Protein AF-A0A8B7QP91-F1 (afdb_monomer_lite)

Organism: Hipposideros armiger (NCBI:txid186990)

InterPro domains:
  IPR001254 Serine proteases, trypsin domain [PF00089] (69-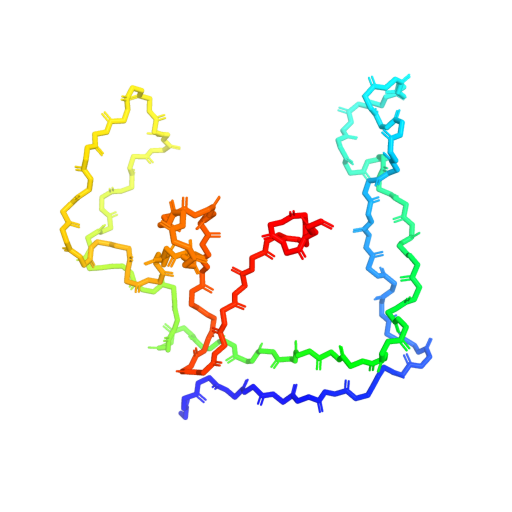114)
  IPR001254 Serine proteases, trypsin domain [PS50240] (69-114)
  IPR009003 Peptidase S1, PA clan [SSF50494] (49-113)

Structure (mmCIF, N/CA/C/O backbone):
data_AF-A0A8B7QP91-F1
#
_entry.id   AF-A0A8B7QP91-F1
#
loop_
_atom_site.group_PDB
_atom_site.id
_atom_site.type_symbol
_atom_site.label_atom_id
_atom_site.label_alt_id
_atom_site.label_comp_id
_atom_site.label_asym_id
_atom_site.label_entity_id
_atom_site.label_seq_id
_atom_site.pdbx_PDB_ins_code
_atom_site.Cartn_x
_atom_site.Cartn_y
_atom_site.Cartn_z
_atom_site.occupancy
_atom_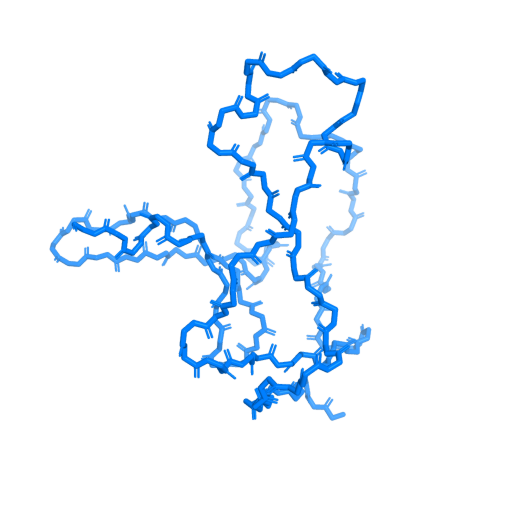site.B_iso_or_equiv
_atom_site.auth_seq_id
_atom_site.auth_comp_id
_atom_site.auth_asym_id
_atom_site.auth_atom_id
_atom_site.pdbx_PDB_model_num
ATOM 1 N N . GLU A 1 1 ? -13.244 -19.391 2.023 1.00 47.59 1 GLU A N 1
ATOM 2 C CA . GLU A 1 1 ? -13.899 -18.303 1.267 1.00 47.59 1 GLU A CA 1
ATOM 3 C C . GLU A 1 1 ? -12.858 -17.228 1.013 1.00 47.59 1 GLU A C 1
ATOM 5 O O . GLU A 1 1 ? -12.025 -17.063 1.892 1.00 47.59 1 GLU A O 1
ATOM 10 N N . PRO A 1 2 ? -12.811 -16.579 -0.163 1.00 52.50 2 PRO A N 1
ATOM 11 C CA . PRO A 1 2 ? -11.786 -15.574 -0.433 1.00 52.50 2 PRO A CA 1
ATOM 12 C C . PRO A 1 2 ? -11.954 -14.369 0.496 1.00 52.50 2 PRO A C 1
ATOM 14 O O . PRO A 1 2 ? -13.067 -14.093 0.937 1.00 52.50 2 PRO A O 1
ATOM 17 N N . SER A 1 3 ? -10.868 -13.628 0.722 1.00 56.91 3 SER A N 1
ATOM 18 C CA . SER A 1 3 ? -10.865 -12.379 1.487 1.00 56.91 3 SER A CA 1
ATOM 19 C C . SER A 1 3 ? -12.056 -11.496 1.101 1.00 56.91 3 SER A C 1
ATOM 21 O O . SER A 1 3 ? -12.141 -11.032 -0.042 1.00 56.91 3 SER A O 1
ATOM 23 N N . ALA A 1 4 ? -12.985 -11.298 2.035 1.00 61.16 4 ALA A N 1
ATOM 24 C CA . ALA A 1 4 ? -14.125 -10.418 1.842 1.00 61.16 4 ALA A CA 1
ATOM 25 C C . ALA A 1 4 ? -13.667 -8.970 2.037 1.00 61.16 4 ALA A C 1
ATOM 27 O O . ALA A 1 4 ? -12.954 -8.655 2.995 1.00 61.16 4 ALA A O 1
ATOM 28 N N . THR A 1 5 ? -14.048 -8.112 1.094 1.00 69.00 5 THR A N 1
ATOM 29 C CA . THR A 1 5 ? -13.873 -6.663 1.195 1.00 69.00 5 THR A CA 1
ATOM 30 C C . THR A 1 5 ? -15.238 -6.026 1.206 1.00 69.00 5 THR A C 1
ATOM 32 O O . THR A 1 5 ? -15.932 -6.064 0.187 1.00 69.00 5 THR A O 1
ATOM 35 N N . GLU A 1 6 ? -15.606 -5.445 2.335 1.00 75.50 6 GLU A N 1
ATOM 36 C CA . GLU A 1 6 ? -16.877 -4.751 2.490 1.00 75.50 6 GLU A CA 1
ATOM 37 C C . GLU A 1 6 ? -16.618 -3.275 2.754 1.00 75.50 6 GLU A C 1
ATOM 39 O O . GLU A 1 6 ? -15.718 -2.909 3.518 1.00 75.50 6 GLU A O 1
ATOM 44 N N . LEU A 1 7 ? -17.400 -2.430 2.083 1.00 73.81 7 LEU A N 1
ATOM 45 C CA . LEU A 1 7 ? -17.487 -1.022 2.428 1.00 73.81 7 LEU A CA 1
ATOM 46 C C . LEU A 1 7 ? -18.396 -0.910 3.644 1.00 73.81 7 LEU A C 1
ATOM 48 O O . LEU A 1 7 ? -19.583 -1.219 3.560 1.00 73.81 7 LEU A O 1
ATOM 52 N N . ILE A 1 8 ? -17.826 -0.486 4.764 1.00 76.25 8 ILE A N 1
ATOM 53 C CA . ILE A 1 8 ? -18.549 -0.325 6.020 1.00 76.25 8 ILE A CA 1
ATOM 54 C C . ILE A 1 8 ? -18.726 1.176 6.286 1.00 76.25 8 ILE A C 1
ATOM 56 O O . ILE A 1 8 ? -17.746 1.928 6.187 1.00 76.25 8 ILE A O 1
ATOM 60 N N . PRO A 1 9 ? -19.951 1.637 6.603 1.00 66.50 9 PRO A N 1
ATOM 61 C CA . PRO A 1 9 ? -20.169 2.990 7.092 1.00 66.50 9 PRO A CA 1
ATOM 62 C C . PRO A 1 9 ? -19.554 3.152 8.486 1.00 66.50 9 PRO A C 1
ATOM 64 O O . PRO A 1 9 ? -19.766 2.327 9.371 1.00 66.50 9 PRO A O 1
ATOM 67 N N . GLU A 1 10 ? -18.796 4.227 8.685 1.00 64.69 10 GLU A N 1
ATOM 68 C CA . GLU A 1 10 ? -18.195 4.561 9.978 1.00 64.69 10 GLU A CA 1
ATOM 69 C C . GLU A 1 10 ? -19.272 4.735 11.069 1.00 64.69 10 GLU A C 1
ATOM 71 O O . GLU A 1 10 ? -20.118 5.629 10.978 1.00 64.69 10 GLU A O 1
ATOM 76 N N . GLN A 1 11 ? -19.243 3.879 12.097 1.00 63.62 11 GLN A N 1
ATOM 77 C CA . GLN A 1 11 ? -20.059 4.016 13.310 1.00 63.62 11 GLN A CA 1
ATOM 78 C C . GLN A 1 11 ? -19.330 4.889 14.347 1.00 63.62 11 GLN A C 1
ATOM 80 O O . GLN A 1 11 ? -18.105 4.860 14.430 1.00 63.62 11 GLN A O 1
ATOM 85 N N . GLU A 1 12 ? -20.071 5.642 15.172 1.00 56.19 12 GLU A N 1
ATOM 86 C CA . GLU A 1 12 ? -19.516 6.598 16.158 1.00 56.19 12 GLU A CA 1
ATOM 87 C C . GLU A 1 12 ? -18.556 5.976 17.192 1.00 56.19 12 GLU A C 1
ATOM 89 O O . GLU A 1 12 ? -17.767 6.695 17.804 1.00 56.19 12 GLU A O 1
ATOM 94 N N . GLN A 1 13 ? -18.588 4.652 17.373 1.00 56.06 13 GLN A N 1
ATOM 95 C CA . GLN A 1 13 ? -17.731 3.924 18.313 1.00 56.06 13 GLN A CA 1
ATOM 96 C C . GLN A 1 13 ? -16.458 3.336 17.687 1.00 56.06 13 GLN A C 1
ATOM 98 O O . GLN A 1 13 ? -15.645 2.757 18.412 1.00 56.06 13 GLN A O 1
ATOM 103 N N . ASP A 1 14 ? -16.284 3.432 16.366 1.00 57.81 14 ASP A N 1
ATOM 104 C CA . ASP A 1 14 ? -15.105 2.869 15.715 1.00 57.81 14 ASP A CA 1
ATOM 105 C C . ASP A 1 14 ? -13.842 3.580 16.201 1.00 57.81 14 ASP A C 1
ATOM 107 O O . ASP A 1 14 ? -13.757 4.810 16.224 1.00 57.81 14 ASP A O 1
ATOM 111 N N . GLN A 1 15 ? -12.837 2.781 16.560 1.00 56.19 15 GLN A N 1
ATOM 112 C CA . GLN A 1 15 ? -11.533 3.250 17.011 1.00 56.19 15 GLN A CA 1
ATOM 113 C C . GLN A 1 15 ? -11.004 4.361 16.095 1.00 56.19 15 GLN A C 1
ATOM 115 O O . GLN A 1 15 ? -10.805 4.170 14.894 1.00 56.19 15 GLN A O 1
ATOM 120 N N . GLN A 1 16 ? -10.775 5.531 16.692 1.00 64.69 16 GLN A N 1
ATOM 121 C CA . GLN A 1 16 ? -10.155 6.673 16.032 1.00 64.69 16 GLN A CA 1
ATOM 122 C C . GLN A 1 16 ? -8.788 6.237 15.508 1.00 64.69 16 GLN A C 1
ATOM 124 O O . GLN A 1 16 ? -7.931 5.802 16.279 1.00 64.69 16 GLN A O 1
ATOM 129 N N . TRP A 1 17 ? -8.597 6.312 14.192 1.00 68.50 17 TRP A N 1
ATOM 130 C CA . TRP A 1 17 ? -7.319 5.977 13.582 1.00 68.50 17 TRP A CA 1
ATOM 131 C C . TRP A 1 17 ? -6.251 6.943 14.091 1.00 68.50 17 TRP A C 1
ATOM 133 O O . TRP A 1 17 ? -6.508 8.127 14.312 1.00 68.50 17 TRP A O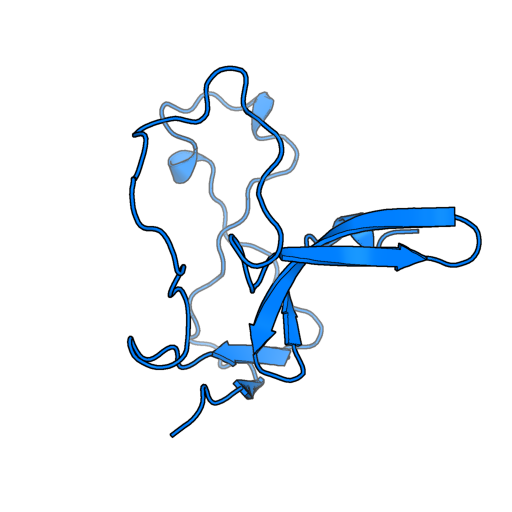 1
ATOM 143 N N . LEU A 1 18 ? -5.057 6.417 14.329 1.00 81.19 18 LEU A N 1
ATOM 144 C CA . LEU A 1 18 ? -3.941 7.190 14.844 1.00 81.19 18 LEU A CA 1
ATOM 145 C C . LEU A 1 18 ? -3.113 7.733 13.678 1.00 81.19 18 LEU A C 1
ATOM 147 O O . LEU A 1 18 ? -2.802 7.001 12.740 1.00 81.19 18 LEU A O 1
ATOM 151 N N . THR A 1 19 ? -2.747 9.008 13.749 1.00 81.38 19 THR A N 1
ATOM 152 C CA . THR A 1 19 ? -1.885 9.691 12.782 1.00 81.38 19 THR A CA 1
ATOM 153 C C . THR A 1 19 ? -0.689 10.312 13.482 1.00 81.38 19 THR A C 1
ATOM 155 O O . THR A 1 19 ? -0.756 10.634 14.664 1.00 81.38 19 THR A O 1
ATOM 158 N N . LEU A 1 20 ? 0.396 10.536 12.747 1.00 82.62 20 LEU A N 1
ATOM 159 C CA . LEU A 1 20 ? 1.438 11.463 13.183 1.00 82.62 20 LEU A CA 1
ATOM 160 C C . LEU A 1 20 ? 1.012 12.889 12.831 1.00 82.62 20 LEU A C 1
ATOM 162 O O . LEU A 1 20 ? 0.491 13.141 11.743 1.00 82.62 20 LEU A O 1
ATOM 166 N N . HIS A 1 21 ? 1.208 13.814 13.770 1.00 81.88 21 HIS A N 1
ATOM 167 C CA . HIS A 1 21 ? 1.048 15.242 13.503 1.00 81.88 21 HIS A CA 1
ATOM 168 C C . HIS A 1 21 ? 2.140 15.710 12.528 1.00 81.88 21 HIS A C 1
ATOM 170 O O . HIS A 1 21 ? 3.251 15.190 12.565 1.00 81.88 21 HIS A O 1
ATOM 176 N N . SER A 1 22 ? 1.876 16.707 11.680 1.00 81.19 22 SER A N 1
ATOM 177 C CA . SER A 1 22 ? 2.848 17.180 10.674 1.00 81.19 22 SER A CA 1
ATOM 178 C C . SER A 1 22 ? 4.180 17.647 11.274 1.00 81.19 22 SER A C 1
ATOM 180 O O . SER A 1 22 ? 5.218 17.529 10.637 1.00 81.19 22 SER A O 1
ATOM 182 N N . SER A 1 23 ? 4.166 18.122 12.520 1.00 86.56 23 SER A N 1
ATOM 183 C CA . SER A 1 23 ? 5.352 18.582 13.249 1.00 86.56 23 SER A CA 1
ATOM 184 C C . SER A 1 23 ? 6.073 17.486 14.047 1.00 86.56 23 SER A C 1
ATOM 186 O O . SER A 1 23 ? 6.894 17.816 14.901 1.00 86.56 23 SER A O 1
ATOM 188 N N . TRP A 1 24 ? 5.763 16.201 13.838 1.00 84.50 24 TRP A N 1
ATOM 189 C CA . TRP A 1 24 ? 6.255 15.106 14.686 1.00 84.50 24 TRP A CA 1
ATOM 190 C C . TRP A 1 24 ? 7.783 15.039 14.816 1.00 84.50 24 TRP A C 1
ATOM 192 O O . TRP A 1 24 ? 8.278 14.695 15.883 1.00 84.50 24 TRP A O 1
ATOM 202 N N . GLU A 1 25 ? 8.527 15.429 13.780 1.00 85.19 25 GLU A N 1
ATOM 203 C CA . GLU A 1 25 ? 9.999 15.441 13.771 1.00 85.19 25 GLU A CA 1
ATOM 204 C C . GLU A 1 25 ? 10.602 16.435 14.773 1.00 85.19 25 GLU A C 1
ATOM 206 O O . GLU A 1 25 ? 11.738 16.278 15.210 1.00 85.19 25 GLU A O 1
ATOM 211 N N . THR A 1 26 ? 9.834 17.459 15.149 1.00 87.62 26 THR A N 1
ATOM 212 C CA . THR A 1 26 ? 10.248 18.496 16.109 1.00 87.62 26 THR A CA 1
ATOM 213 C C . THR A 1 26 ? 9.813 18.197 17.544 1.00 87.62 26 THR A C 1
ATOM 215 O O . THR A 1 26 ? 10.145 18.950 18.459 1.00 87.62 26 THR A O 1
ATOM 218 N N . LEU A 1 27 ? 9.058 17.115 17.758 1.00 85.81 27 LEU A N 1
ATOM 219 C CA . LEU A 1 27 ? 8.522 16.752 19.065 1.00 85.81 27 LEU A CA 1
ATOM 220 C C . LEU A 1 27 ? 9.492 15.830 19.815 1.00 85.81 27 LEU A C 1
ATOM 222 O O . LEU A 1 27 ? 9.983 14.839 19.279 1.00 85.81 27 LEU A O 1
ATOM 226 N N . ASN A 1 28 ? 9.727 16.132 21.094 1.00 88.75 28 ASN A N 1
ATOM 227 C CA . ASN A 1 28 ? 10.516 15.281 21.983 1.00 88.75 28 ASN A CA 1
ATOM 228 C C . ASN A 1 28 ? 9.671 14.096 22.465 1.00 88.75 28 ASN A C 1
ATOM 230 O O . ASN A 1 28 ? 8.853 14.248 23.371 1.00 88.75 28 ASN A O 1
ATOM 234 N N . ALA A 1 29 ? 9.897 12.919 21.883 1.00 88.00 29 ALA A N 1
ATOM 235 C CA . ALA A 1 29 ? 9.306 11.660 22.326 1.00 88.00 29 ALA A CA 1
ATOM 236 C C . ALA A 1 29 ? 10.313 10.511 22.256 1.00 88.00 29 ALA A C 1
ATOM 238 O O . ALA A 1 29 ? 11.257 10.533 21.466 1.00 88.00 29 ALA A O 1
ATOM 239 N N . THR A 1 30 ? 10.099 9.493 23.090 1.00 86.25 30 THR A N 1
ATOM 240 C CA . THR A 1 30 ? 10.985 8.324 23.168 1.00 86.25 30 THR A CA 1
ATOM 241 C C . THR A 1 30 ? 10.610 7.252 22.152 1.00 86.25 30 THR A C 1
ATOM 243 O O . THR A 1 30 ? 11.464 6.482 21.709 1.00 86.25 30 THR A O 1
ATOM 246 N N . THR A 1 31 ? 9.340 7.218 21.738 1.00 86.19 31 THR A N 1
ATOM 247 C CA . THR A 1 31 ? 8.846 6.314 20.698 1.00 86.19 31 THR A CA 1
ATOM 248 C C . THR A 1 31 ? 7.913 7.039 19.731 1.00 86.19 31 THR A C 1
ATOM 250 O O . THR A 1 31 ? 7.189 7.955 20.108 1.00 86.19 31 THR A O 1
ATOM 253 N N . LEU A 1 32 ? 7.855 6.580 18.475 1.00 82.19 32 LEU A N 1
ATOM 254 C CA . LEU A 1 32 ? 6.879 7.081 17.495 1.00 82.19 32 LEU A CA 1
ATOM 255 C C . LEU A 1 32 ? 5.427 6.884 17.953 1.00 82.19 32 LEU A C 1
ATOM 257 O O . LEU A 1 32 ? 4.554 7.639 17.543 1.00 82.19 32 LEU A O 1
ATOM 261 N N . HIS A 1 33 ? 5.167 5.878 18.794 1.00 83.62 33 HIS A N 1
ATOM 262 C CA . HIS A 1 33 ? 3.827 5.592 19.295 1.00 83.62 33 HIS A CA 1
ATOM 263 C C . HIS A 1 33 ? 3.310 6.698 20.227 1.00 83.62 33 HIS A C 1
ATOM 265 O O . HIS A 1 33 ? 2.121 6.989 20.214 1.00 83.62 33 HIS A O 1
ATOM 271 N N . GLU A 1 34 ? 4.198 7.355 20.979 1.00 86.12 34 GLU A N 1
ATOM 272 C CA . GLU A 1 34 ? 3.857 8.502 21.837 1.00 86.12 34 GLU A CA 1
ATOM 273 C C . GLU A 1 34 ? 3.467 9.749 21.033 1.00 86.12 34 GLU A C 1
ATOM 275 O O . GLU A 1 34 ? 2.740 10.603 21.531 1.00 86.12 34 GLU A O 1
ATOM 280 N N . LEU A 1 35 ? 3.923 9.848 19.781 1.00 88.62 35 LEU A N 1
ATOM 281 C CA . LEU A 1 35 ? 3.619 10.961 18.877 1.00 88.62 35 LEU A CA 1
ATOM 282 C C . LEU A 1 35 ? 2.319 10.763 18.090 1.00 88.62 35 LEU A C 1
ATOM 284 O O . LEU A 1 35 ? 1.927 11.634 17.309 1.00 88.62 35 LEU A O 1
ATOM 288 N N . LEU A 1 36 ? 1.664 9.615 18.262 1.00 86.62 36 LEU A N 1
ATOM 289 C CA . LEU A 1 36 ? 0.414 9.314 17.591 1.00 86.62 36 LEU A CA 1
ATOM 290 C C . LEU A 1 36 ? -0.730 10.112 18.215 1.00 86.62 36 LEU A C 1
ATOM 292 O O . LEU A 1 36 ? -1.060 9.966 19.390 1.00 86.62 36 LEU A O 1
ATOM 296 N N . VAL A 1 37 ? -1.384 10.919 17.391 1.00 86.25 37 VAL A N 1
ATOM 297 C CA . VAL A 1 37 ? -2.591 11.663 17.740 1.00 86.25 37 VAL A CA 1
ATOM 298 C C . VAL A 1 37 ? -3.797 11.057 17.037 1.00 86.25 37 VAL A C 1
ATOM 300 O O . VAL A 1 37 ? -3.673 10.343 16.043 1.00 86.25 37 VAL A O 1
ATOM 303 N N . LYS A 1 38 ? -4.994 11.347 17.543 1.00 81.06 38 LYS A N 1
ATOM 304 C CA . LYS A 1 38 ? -6.239 10.964 16.873 1.00 81.06 38 LYS A CA 1
ATOM 305 C C . LYS A 1 38 ? -6.317 11.684 15.526 1.00 81.06 38 LYS A C 1
ATOM 307 O O . LYS A 1 38 ? -6.257 12.911 15.476 1.00 81.06 38 LYS A O 1
ATOM 312 N N . GLY A 1 39 ? -6.418 10.913 14.450 1.00 71.06 39 GLY A N 1
ATOM 313 C CA . GLY A 1 39 ? -6.622 11.424 13.103 1.00 71.06 39 GLY A CA 1
ATOM 314 C C . GLY A 1 39 ? -8.000 12.056 12.934 1.00 71.06 39 GLY A C 1
ATOM 315 O O . GLY A 1 39 ? -8.922 11.820 13.719 1.00 71.06 39 GLY A O 1
ATOM 316 N N . GLN A 1 40 ? -8.136 12.891 11.904 1.00 70.06 40 GLN A N 1
ATOM 317 C CA . GLN A 1 40 ? -9.418 13.505 11.552 1.00 70.06 40 GLN A CA 1
ATOM 318 C C . GLN A 1 40 ? -10.427 12.445 11.096 1.00 70.06 40 GLN A C 1
ATOM 320 O O . GLN A 1 40 ? -10.054 11.409 10.573 1.00 70.06 40 GLN A O 1
ATOM 325 N N . SER A 1 41 ? -11.729 12.662 11.249 1.00 68.00 41 SER A N 1
ATOM 326 C CA . SER A 1 41 ? -12.698 11.709 10.694 1.00 68.00 41 SER A CA 1
ATOM 327 C C . SER A 1 41 ? -12.559 11.609 9.170 1.00 68.00 41 SER A C 1
ATOM 329 O O . SER A 1 41 ? -12.276 12.592 8.479 1.00 68.00 41 SER A O 1
ATOM 331 N N . CYS A 1 42 ? -12.742 10.404 8.625 1.00 70.69 42 CYS A N 1
ATOM 332 C CA . CYS A 1 42 ? -12.749 10.225 7.180 1.00 70.69 42 CYS A CA 1
ATOM 333 C C . CYS A 1 42 ? -13.982 10.946 6.618 1.00 70.69 42 CYS A C 1
ATOM 335 O O . CYS A 1 42 ? -15.112 10.557 6.906 1.00 70.69 42 CYS A O 1
ATOM 337 N N . ARG A 1 43 ? -13.798 12.001 5.810 1.00 72.38 43 ARG A N 1
ATOM 338 C CA . ARG A 1 43 ? -14.922 12.820 5.311 1.00 72.38 43 ARG A CA 1
ATOM 339 C C . ARG A 1 43 ? -15.948 12.004 4.517 1.00 72.38 43 ARG A C 1
ATOM 341 O O . ARG A 1 43 ? -17.134 12.314 4.568 1.00 72.38 43 ARG A O 1
ATOM 348 N N . SER A 1 44 ? -15.506 10.960 3.812 1.00 75.25 44 SER A N 1
ATOM 349 C CA . SER A 1 44 ? -16.391 10.048 3.075 1.00 75.25 44 SER A CA 1
ATOM 350 C C . SER A 1 44 ? -17.098 9.026 3.970 1.00 75.25 44 SER A C 1
ATOM 352 O O . SER A 1 44 ? -17.982 8.323 3.483 1.00 75.25 44 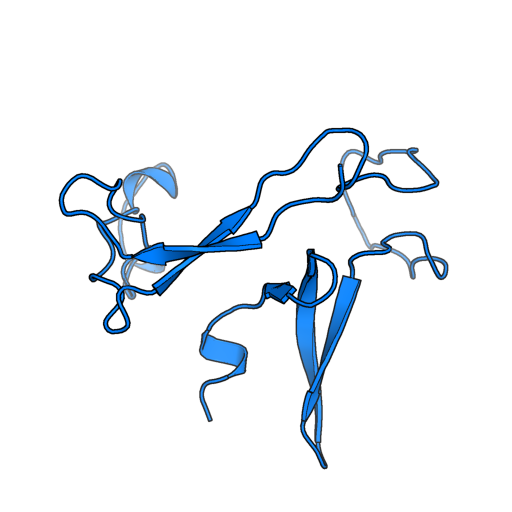SER A O 1
ATOM 354 N N . ARG A 1 45 ? -16.682 8.890 5.243 1.00 73.88 45 ARG A N 1
ATOM 355 C CA . ARG A 1 45 ? -17.125 7.869 6.215 1.00 73.88 45 ARG A CA 1
ATOM 356 C C . ARG A 1 45 ? -17.085 6.435 5.682 1.00 73.88 45 ARG A C 1
ATOM 358 O O . ARG A 1 45 ? -17.716 5.541 6.238 1.00 73.88 45 ARG A O 1
ATOM 365 N N . SER A 1 46 ? -16.362 6.225 4.586 1.00 74.50 46 SER A N 1
ATOM 366 C CA . SER A 1 46 ? -16.291 4.958 3.880 1.00 74.50 46 SER A CA 1
ATOM 367 C C . SER A 1 46 ? -15.027 4.249 4.325 1.00 74.50 46 SER A C 1
ATOM 369 O O . SER A 1 46 ? -13.921 4.735 4.082 1.00 74.50 46 SER A O 1
ATOM 371 N N . LYS A 1 47 ? -15.188 3.107 4.991 1.00 77.44 47 LYS A N 1
ATOM 372 C CA . LYS A 1 47 ? -14.081 2.237 5.387 1.00 77.44 47 LYS A CA 1
ATOM 373 C C . LYS A 1 47 ? -14.123 0.970 4.561 1.00 77.44 47 LYS A C 1
ATOM 375 O O . LYS A 1 47 ? -15.194 0.453 4.274 1.00 77.44 47 LYS A O 1
ATOM 380 N N . VAL A 1 48 ? -12.954 0.456 4.206 1.00 79.62 48 VAL A N 1
ATOM 381 C CA . VAL A 1 48 ? -12.833 -0.890 3.646 1.00 79.62 48 VAL A CA 1
ATOM 382 C C . VAL A 1 48 ? -12.426 -1.808 4.787 1.00 79.62 48 VAL A C 1
ATOM 384 O O . VAL A 1 48 ? -11.342 -1.648 5.346 1.00 79.62 48 VAL A O 1
ATOM 387 N N . SER A 1 49 ? -13.288 -2.759 5.136 1.00 81.69 49 SER A N 1
ATOM 388 C CA . SER A 1 49 ? -12.927 -3.844 6.046 1.00 81.69 49 SER A CA 1
ATOM 389 C C . SER A 1 49 ? -12.379 -5.019 5.254 1.00 81.69 49 SER A C 1
ATOM 391 O O . SER A 1 49 ? -12.886 -5.351 4.181 1.00 81.69 49 SER A O 1
ATOM 393 N N . LEU A 1 50 ? -11.318 -5.630 5.778 1.00 79.31 50 LEU A N 1
ATOM 394 C CA . LEU A 1 50 ? -10.611 -6.735 5.147 1.00 79.31 50 LEU A CA 1
ATOM 395 C C . LEU A 1 50 ? -10.598 -7.926 6.098 1.00 79.31 50 LEU A C 1
ATOM 397 O O . LEU A 1 50 ? -9.947 -7.882 7.143 1.00 79.31 50 LEU A O 1
ATOM 401 N N . LEU A 1 51 ? -11.243 -9.024 5.706 1.00 81.38 51 LEU A N 1
ATOM 402 C CA . LEU A 1 51 ? -11.060 -10.303 6.387 1.00 81.38 51 LEU A CA 1
ATOM 403 C C . LEU A 1 51 ? -9.908 -11.063 5.725 1.00 81.38 51 LEU A C 1
ATOM 405 O O . LEU A 1 51 ? -10.049 -11.601 4.628 1.00 81.38 51 LEU A O 1
ATOM 409 N N . CYS A 1 52 ? -8.754 -11.105 6.389 1.00 73.44 52 CYS A N 1
ATOM 410 C CA . CYS A 1 52 ? -7.592 -11.854 5.915 1.00 73.44 52 CYS A CA 1
ATOM 411 C C . CYS A 1 52 ? -7.512 -13.201 6.640 1.00 73.44 52 CYS A C 1
ATOM 413 O O . CYS A 1 52 ? -7.175 -13.260 7.823 1.00 73.44 52 CYS A O 1
ATOM 415 N N . THR A 1 53 ? -7.798 -14.300 5.936 1.00 76.88 53 THR A N 1
ATOM 416 C CA . THR A 1 53 ? -7.522 -15.637 6.470 1.00 76.88 53 THR A CA 1
ATOM 417 C C . THR A 1 53 ? -6.100 -16.059 6.107 1.00 76.88 53 THR A C 1
ATOM 419 O O . THR A 1 53 ? -5.562 -15.706 5.055 1.00 76.88 53 THR A O 1
ATOM 422 N N . LYS A 1 54 ? -5.476 -16.892 6.949 1.00 68.50 54 LYS A N 1
ATOM 423 C CA . LYS A 1 54 ? -4.122 -17.432 6.712 1.00 68.50 54 LYS A CA 1
ATOM 424 C C . LYS A 1 54 ? -3.998 -18.180 5.375 1.00 68.50 54 LYS A C 1
ATOM 426 O O . LYS A 1 54 ? -2.881 -18.509 4.974 1.00 68.50 54 LYS A O 1
ATOM 431 N N . GLN A 1 55 ? -5.118 -18.521 4.735 1.00 71.69 55 GLN A N 1
ATOM 432 C CA . GLN A 1 55 ? -5.175 -19.253 3.476 1.00 71.69 55 GLN A CA 1
ATOM 433 C C . GLN A 1 55 ? -5.140 -18.341 2.243 1.00 71.69 55 GLN A C 1
ATOM 435 O O . GLN A 1 55 ? -4.611 -18.776 1.220 1.00 71.69 55 GLN A O 1
ATOM 440 N N . ASP A 1 56 ? -5.558 -17.078 2.375 1.00 75.50 56 ASP A N 1
ATOM 441 C CA . ASP A 1 56 ? -5.860 -16.211 1.228 1.00 75.50 56 ASP A CA 1
ATOM 442 C C . ASP A 1 56 ? -4.806 -15.123 0.956 1.00 75.50 56 ASP A C 1
ATOM 444 O O . ASP A 1 56 ? -4.643 -14.684 -0.180 1.00 75.50 56 ASP A O 1
ATOM 448 N N . CYS A 1 57 ? -4.067 -14.683 1.978 1.00 84.19 57 CYS A N 1
ATOM 449 C CA . CYS A 1 57 ? -3.213 -13.486 1.933 1.00 84.19 57 CYS A CA 1
ATOM 450 C C . CYS A 1 57 ? -1.850 -13.715 2.615 1.00 84.19 57 CYS A C 1
ATOM 452 O O . CYS A 1 57 ? -1.655 -14.655 3.385 1.00 84.19 57 CYS A O 1
ATOM 454 N N . GLY A 1 58 ? -0.862 -12.865 2.303 1.00 84.00 58 GLY A N 1
ATOM 455 C CA . GLY A 1 58 ? 0.440 -12.828 2.991 1.00 84.00 58 GLY A CA 1
ATOM 456 C C . GLY A 1 58 ? 1.372 -14.031 2.764 1.00 84.00 58 GLY A C 1
ATOM 457 O O . GLY A 1 58 ? 2.438 -14.116 3.378 1.00 84.00 58 GLY A O 1
ATOM 458 N N . ARG A 1 59 ? 1.018 -14.971 1.878 1.00 84.44 59 ARG A N 1
ATOM 459 C CA . ARG A 1 59 ? 1.844 -16.147 1.562 1.00 84.44 59 ARG A CA 1
ATOM 460 C C . ARG A 1 59 ? 2.853 -15.851 0.460 1.00 84.44 59 ARG A C 1
ATOM 462 O O . ARG A 1 59 ? 2.481 -15.629 -0.688 1.00 84.44 59 ARG A O 1
ATOM 469 N N . ARG A 1 60 ? 4.145 -15.912 0.793 1.00 82.38 60 ARG A N 1
ATOM 470 C CA . ARG A 1 60 ? 5.235 -15.803 -0.190 1.00 82.38 60 ARG A CA 1
ATOM 471 C C . ARG A 1 60 ? 5.829 -17.180 -0.538 1.00 82.38 60 ARG A C 1
ATOM 473 O O . ARG A 1 60 ? 6.125 -17.939 0.386 1.00 82.38 60 ARG A O 1
ATOM 480 N N . PRO A 1 61 ? 6.114 -17.484 -1.820 1.00 76.00 61 PRO A N 1
ATOM 481 C CA . PRO A 1 61 ? 6.642 -18.789 -2.251 1.00 76.00 61 PRO A CA 1
ATOM 482 C C . PRO A 1 61 ? 8.042 -19.170 -1.730 1.00 76.00 61 PRO A C 1
ATOM 484 O O . PRO A 1 61 ? 8.459 -20.313 -1.873 1.00 76.00 61 PRO A O 1
ATOM 487 N N . ALA A 1 62 ? 8.809 -18.243 -1.142 1.00 64.62 62 ALA A N 1
ATOM 488 C CA . ALA A 1 62 ? 10.146 -18.536 -0.618 1.00 64.62 62 ALA A CA 1
ATOM 489 C C . ALA A 1 62 ? 10.386 -17.827 0.720 1.00 64.62 62 ALA A C 1
ATOM 491 O O . ALA A 1 62 ? 10.636 -16.623 0.780 1.00 64.62 62 ALA A O 1
ATOM 492 N N . ALA A 1 63 ? 10.323 -18.589 1.809 1.00 61.84 63 ALA A N 1
ATOM 493 C CA . ALA A 1 63 ? 10.359 -18.076 3.172 1.00 61.84 63 ALA A CA 1
ATOM 494 C C . ALA A 1 63 ? 11.752 -18.049 3.826 1.00 61.84 63 ALA A C 1
ATOM 496 O O . ALA A 1 63 ? 11.823 -17.976 5.049 1.00 61.84 63 ALA A O 1
ATOM 497 N N . ARG A 1 64 ? 12.865 -18.040 3.072 1.00 65.06 64 ARG A N 1
ATOM 498 C CA . ARG A 1 64 ? 14.170 -17.739 3.692 1.00 65.06 64 ARG A CA 1
ATOM 499 C C . ARG A 1 64 ? 14.209 -16.265 4.080 1.00 65.06 64 ARG A C 1
ATOM 501 O O . ARG A 1 64 ? 14.429 -15.379 3.258 1.00 65.06 64 ARG A O 1
ATOM 508 N N . MET A 1 65 ? 13.891 -16.037 5.343 1.00 62.12 65 MET A N 1
ATOM 509 C CA . MET A 1 65 ? 13.723 -14.739 5.956 1.00 62.12 65 MET A CA 1
ATOM 510 C C . MET A 1 65 ? 15.087 -14.283 6.454 1.00 62.12 65 MET A C 1
ATOM 512 O O . MET A 1 65 ? 15.537 -14.686 7.522 1.00 62.12 65 MET A O 1
ATOM 516 N N . ASN A 1 66 ? 15.768 -13.456 5.667 1.00 64.50 66 ASN A N 1
ATOM 517 C CA . ASN A 1 66 ? 16.834 -12.654 6.247 1.00 64.50 66 ASN A CA 1
ATOM 518 C C . ASN A 1 66 ? 16.171 -11.692 7.235 1.00 64.50 66 ASN A C 1
ATOM 520 O O . ASN A 1 66 ? 15.170 -11.063 6.894 1.00 64.50 66 ASN A O 1
ATOM 524 N N . LYS A 1 67 ? 16.709 -11.588 8.455 1.00 67.19 67 LYS A N 1
ATOM 525 C CA . LYS A 1 67 ? 16.154 -10.703 9.494 1.00 67.19 67 LYS A CA 1
ATOM 526 C C . LYS A 1 67 ? 16.133 -9.232 9.054 1.00 67.19 67 LYS A C 1
ATOM 528 O O . LYS A 1 67 ? 15.386 -8.448 9.626 1.00 67.19 67 LYS A O 1
ATOM 533 N N . ARG A 1 68 ? 16.960 -8.859 8.066 1.00 74.62 68 ARG A N 1
ATOM 534 C CA . ARG A 1 68 ? 17.089 -7.502 7.520 1.00 74.62 68 ARG A CA 1
ATOM 535 C C . ARG A 1 68 ? 17.426 -7.528 6.027 1.00 74.62 68 ARG A C 1
ATOM 537 O O . ARG A 1 68 ? 18.066 -8.465 5.547 1.00 74.62 68 ARG A O 1
ATOM 544 N N . ILE A 1 69 ? 17.023 -6.476 5.318 1.00 75.50 69 ILE A N 1
ATOM 545 C CA . ILE A 1 69 ? 17.451 -6.179 3.947 1.00 75.50 69 ILE A CA 1
ATOM 546 C C . ILE A 1 69 ? 18.597 -5.164 4.055 1.00 75.50 69 ILE A C 1
ATOM 548 O O . ILE A 1 69 ? 18.355 -3.971 4.166 1.00 75.50 69 ILE A O 1
ATOM 552 N N . LEU A 1 70 ? 19.842 -5.640 4.092 1.00 83.50 70 LEU A N 1
ATOM 553 C CA . LEU A 1 70 ? 21.041 -4.789 4.089 1.00 83.50 70 LEU A CA 1
ATOM 554 C C . LEU A 1 70 ? 21.655 -4.828 2.690 1.00 83.50 70 LEU A C 1
ATOM 556 O O . LEU A 1 70 ? 21.883 -5.922 2.176 1.00 83.50 70 LEU A O 1
ATOM 560 N N . GLY A 1 71 ? 21.841 -3.672 2.046 1.00 84.31 71 GLY A N 1
ATOM 561 C CA . GLY A 1 71 ? 22.335 -3.561 0.660 1.00 84.31 71 GLY A CA 1
ATOM 562 C C . GLY A 1 71 ? 21.378 -4.087 -0.420 1.00 84.31 71 GLY A C 1
ATOM 563 O O . GLY A 1 71 ? 21.468 -3.685 -1.571 1.00 84.31 71 GLY A O 1
ATOM 564 N N . GLY A 1 72 ? 20.416 -4.934 -0.044 1.00 82.75 72 GLY A N 1
ATOM 565 C CA . GLY A 1 72 ? 19.359 -5.423 -0.916 1.00 82.75 72 GLY A CA 1
ATOM 566 C C . GLY A 1 72 ? 19.858 -6.246 -2.104 1.00 82.75 72 GLY A C 1
ATOM 567 O O . GLY A 1 72 ? 21.043 -6.481 -2.309 1.00 82.75 72 GLY A O 1
ATOM 568 N N . ARG A 1 73 ? 18.902 -6.760 -2.871 1.00 85.81 73 ARG A N 1
ATOM 569 C CA . ARG A 1 73 ? 19.119 -7.292 -4.219 1.00 85.81 73 ARG A CA 1
ATOM 570 C C . ARG A 1 73 ? 17.790 -7.321 -4.948 1.00 85.81 73 ARG A C 1
ATOM 572 O O . ARG A 1 73 ? 16.746 -7.464 -4.306 1.00 85.81 73 ARG A O 1
ATOM 579 N N . THR A 1 74 ? 17.840 -7.271 -6.271 1.00 89.44 74 THR A N 1
ATOM 580 C CA . THR A 1 74 ? 16.654 -7.420 -7.113 1.00 89.44 74 THR A CA 1
A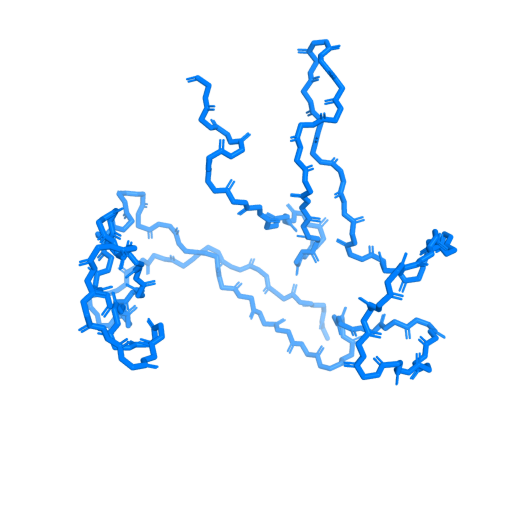TOM 581 C C . THR A 1 74 ? 15.916 -8.710 -6.767 1.00 89.44 74 THR A C 1
ATOM 583 O O . THR A 1 74 ? 16.500 -9.796 -6.666 1.00 89.44 74 THR A O 1
ATOM 586 N N . 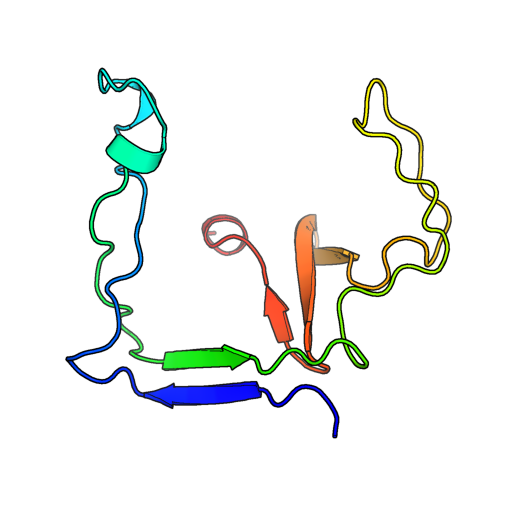SER A 1 75 ? 14.611 -8.584 -6.537 1.00 87.56 75 SER A N 1
ATOM 587 C CA . SER A 1 75 ? 13.756 -9.727 -6.251 1.00 87.56 75 SER A CA 1
ATOM 588 C C . SER A 1 75 ? 13.456 -10.506 -7.530 1.00 87.56 75 SER A C 1
ATOM 590 O O . SER A 1 75 ? 13.306 -9.925 -8.600 1.00 87.56 75 SER A O 1
ATOM 592 N N . ARG A 1 76 ? 13.306 -11.831 -7.419 1.00 88.25 76 ARG A N 1
ATOM 593 C CA . ARG A 1 76 ? 12.789 -12.636 -8.535 1.00 88.25 76 ARG A CA 1
ATOM 594 C C . ARG A 1 76 ? 11.306 -12.311 -8.776 1.00 88.25 76 ARG A C 1
ATOM 596 O O . ARG A 1 76 ? 10.604 -12.041 -7.791 1.00 88.25 76 ARG A O 1
ATOM 603 N N . PRO A 1 77 ? 10.816 -12.400 -10.025 1.00 89.44 77 PRO A N 1
ATOM 604 C CA . PRO A 1 77 ? 9.388 -12.312 -10.321 1.00 89.44 77 PRO A CA 1
ATOM 605 C C . PRO A 1 77 ? 8.560 -13.254 -9.432 1.00 89.44 77 PRO A C 1
ATOM 607 O O . PRO A 1 77 ? 8.993 -14.363 -9.116 1.00 89.44 77 PRO A O 1
ATOM 610 N N . GLY A 1 78 ? 7.399 -12.787 -8.963 1.00 88.19 78 GLY A N 1
ATOM 611 C CA . GLY A 1 78 ? 6.473 -13.572 -8.131 1.00 88.19 78 GLY A CA 1
ATOM 612 C C . GLY A 1 78 ? 6.888 -13.796 -6.666 1.00 88.19 78 GLY A C 1
ATOM 613 O O . GLY A 1 78 ? 6.151 -14.423 -5.910 1.00 88.19 78 GLY A O 1
ATOM 614 N N . ARG A 1 79 ? 8.042 -13.286 -6.209 1.00 88.44 79 ARG A N 1
ATOM 615 C CA . ARG A 1 79 ? 8.468 -13.411 -4.794 1.00 88.44 79 ARG A CA 1
ATOM 616 C C . ARG A 1 79 ? 7.612 -12.617 -3.814 1.00 88.44 79 ARG A C 1
ATOM 618 O O . ARG A 1 79 ? 7.486 -13.034 -2.664 1.00 88.44 79 ARG A O 1
ATOM 625 N N . TRP A 1 80 ? 7.065 -11.501 -4.277 1.00 90.69 80 TRP A N 1
ATOM 626 C CA . TRP A 1 80 ? 6.186 -10.612 -3.526 1.00 90.69 80 TRP A CA 1
ATOM 627 C C . TRP A 1 80 ? 4.908 -10.415 -4.347 1.00 90.69 80 TRP A C 1
ATOM 629 O O . TRP A 1 80 ? 4.788 -9.407 -5.035 1.00 90.69 80 TRP A O 1
ATOM 639 N N . PRO A 1 81 ? 3.988 -11.400 -4.350 1.00 90.56 81 PRO A N 1
ATOM 640 C CA . PRO A 1 81 ? 2.836 -11.410 -5.260 1.00 90.56 81 PRO A CA 1
ATOM 641 C C . PRO A 1 81 ? 1.902 -10.204 -5.118 1.00 90.56 81 PRO A C 1
ATOM 643 O O . PRO A 1 81 ? 1.165 -9.886 -6.039 1.00 90.56 81 PRO A O 1
ATOM 646 N N . TRP A 1 82 ? 1.928 -9.550 -3.959 1.00 92.56 82 TRP A N 1
ATOM 647 C CA . TRP A 1 82 ? 1.128 -8.369 -3.654 1.00 92.56 82 TRP A CA 1
ATOM 648 C C . TRP A 1 82 ? 1.819 -7.047 -3.999 1.00 92.56 82 TRP A C 1
ATOM 650 O O . TRP A 1 82 ? 1.190 -6.007 -3.849 1.00 92.56 82 TRP A O 1
ATOM 660 N N . GLN A 1 83 ? 3.092 -7.046 -4.409 1.00 95.38 83 GLN A N 1
ATOM 661 C CA . GLN A 1 83 ? 3.776 -5.810 -4.786 1.00 95.38 83 GLN A CA 1
ATOM 662 C C . GLN A 1 83 ? 3.237 -5.310 -6.126 1.00 95.38 83 GLN A C 1
ATOM 664 O O . GLN A 1 83 ? 3.306 -6.018 -7.130 1.00 95.38 83 GLN A O 1
ATOM 669 N N . CYS A 1 84 ? 2.773 -4.067 -6.147 1.00 95.12 84 CYS A N 1
ATOM 670 C CA . CYS A 1 84 ? 2.239 -3.422 -7.335 1.00 95.12 84 CYS A CA 1
ATOM 671 C C . CYS A 1 84 ? 2.939 -2.079 -7.599 1.00 95.12 84 CYS A C 1
ATOM 673 O O . CYS A 1 84 ? 3.597 -1.505 -6.723 1.00 95.12 84 CYS A O 1
ATOM 675 N N . SER A 1 85 ? 2.821 -1.618 -8.844 1.00 95.19 85 SER A N 1
ATOM 676 C CA . SER A 1 85 ? 3.336 -0.340 -9.333 1.00 95.19 85 SER A CA 1
ATOM 677 C C . SER A 1 85 ? 2.151 0.541 -9.702 1.00 95.19 85 SER A C 1
ATOM 679 O O . SER A 1 85 ? 1.425 0.212 -10.640 1.00 95.19 85 SER A O 1
ATOM 681 N N . LEU A 1 86 ? 1.964 1.644 -8.981 1.00 95.12 86 LEU A N 1
ATOM 682 C CA . LEU A 1 86 ? 1.010 2.678 -9.351 1.00 95.12 86 LEU A CA 1
ATOM 683 C C . LEU A 1 86 ? 1.615 3.501 -10.489 1.00 95.12 86 LEU A C 1
ATOM 685 O O . LEU A 1 86 ? 2.741 3.987 -10.369 1.00 95.12 86 LEU A O 1
ATOM 689 N N . GLN A 1 87 ? 0.884 3.613 -11.594 1.00 94.56 87 GLN A N 1
ATOM 690 C CA . GLN A 1 87 ? 1.333 4.310 -12.795 1.00 94.56 87 GLN A CA 1
ATOM 691 C C . GLN A 1 87 ? 0.373 5.446 -13.136 1.00 94.56 87 GLN A C 1
ATOM 693 O O . GLN A 1 87 ? -0.835 5.298 -12.958 1.00 94.56 87 GLN A O 1
ATOM 698 N N . SER A 1 88 ? 0.921 6.555 -13.621 1.00 91.88 88 SER A N 1
ATOM 699 C CA . SER A 1 88 ? 0.177 7.680 -14.180 1.00 91.88 88 SER A CA 1
ATOM 700 C C . SER A 1 88 ? 0.631 7.907 -15.613 1.00 91.88 88 SER A C 1
ATOM 702 O O . SER A 1 88 ? 1.818 7.807 -15.909 1.00 91.88 88 SER A O 1
ATOM 704 N N . GLU A 1 89 ? -0.297 8.203 -16.512 1.00 90.06 89 GLU A N 1
ATOM 705 C CA . GLU A 1 89 ? 0.032 8.517 -17.901 1.00 90.06 89 GLU A CA 1
ATOM 706 C C . GLU A 1 89 ? 0.211 10.040 -18.036 1.00 90.06 89 GLU A C 1
ATOM 708 O O . GLU A 1 89 ? -0.628 10.782 -17.518 1.00 90.06 89 GLU A O 1
ATOM 713 N N . PRO A 1 90 ? 1.258 10.551 -18.714 1.00 91.62 90 PRO A N 1
ATOM 714 C CA . PRO A 1 90 ? 2.324 9.840 -19.434 1.00 91.62 90 PRO A CA 1
ATOM 715 C C . PRO A 1 90 ? 3.581 9.537 -18.591 1.00 91.62 90 PRO A C 1
ATOM 717 O O . PRO A 1 90 ? 4.609 9.125 -19.122 1.00 91.62 90 PRO A O 1
ATOM 720 N N . SER A 1 91 ? 3.554 9.810 -17.287 1.00 89.62 91 SER A N 1
ATOM 721 C CA . SER A 1 91 ? 4.731 9.824 -16.406 1.00 89.62 91 SER A CA 1
ATOM 722 C C . SER A 1 91 ? 5.277 8.440 -16.018 1.00 89.62 91 SER A C 1
ATOM 724 O O . SER A 1 91 ? 6.408 8.346 -15.540 1.00 89.62 91 SER A O 1
ATOM 726 N N . GLY A 1 92 ? 4.524 7.359 -16.228 1.00 94.88 92 GLY A N 1
ATOM 727 C CA . GLY A 1 92 ? 4.905 6.003 -15.838 1.00 94.88 92 GLY A CA 1
ATOM 728 C C . GLY A 1 92 ? 4.750 5.757 -14.334 1.00 94.88 92 GLY A C 1
ATOM 729 O O . GLY A 1 92 ? 3.765 6.168 -13.724 1.00 94.88 92 GLY A O 1
ATOM 730 N N . HIS A 1 93 ? 5.694 5.033 -13.723 1.00 94.88 93 HIS A N 1
ATOM 731 C CA . HIS A 1 93 ? 5.662 4.702 -12.292 1.00 94.88 93 HIS A CA 1
ATOM 732 C C . HIS A 1 93 ? 5.707 5.955 -11.410 1.00 94.88 93 HIS A C 1
ATOM 734 O O . HIS A 1 93 ? 6.659 6.726 -11.491 1.00 94.88 93 HIS A O 1
ATOM 740 N N . ILE A 1 94 ? 4.733 6.089 -10.509 1.00 94.38 94 ILE A N 1
ATOM 741 C CA . ILE A 1 94 ? 4.680 7.195 -9.543 1.00 94.38 94 ILE A CA 1
ATOM 742 C C . ILE A 1 94 ? 4.874 6.734 -8.100 1.00 94.38 94 ILE A C 1
ATOM 744 O O . ILE A 1 94 ? 5.515 7.432 -7.324 1.00 94.38 94 ILE A O 1
ATOM 748 N N . CYS A 1 95 ? 4.368 5.552 -7.738 1.00 96.06 95 CYS A N 1
ATOM 749 C CA . CYS A 1 95 ? 4.443 5.034 -6.375 1.00 96.06 95 CYS A CA 1
ATOM 750 C C . CYS A 1 95 ? 4.331 3.509 -6.313 1.00 96.06 95 CYS A C 1
ATOM 752 O O . CYS A 1 95 ? 3.831 2.842 -7.221 1.00 96.06 95 CYS A O 1
ATOM 754 N N . GLY A 1 96 ? 4.750 2.939 -5.184 1.00 95.75 96 GLY A N 1
ATOM 755 C CA . GLY A 1 96 ? 4.436 1.556 -4.834 1.00 95.75 96 GLY A CA 1
ATOM 756 C C . GLY A 1 96 ? 3.017 1.412 -4.283 1.00 95.75 96 GLY A C 1
ATOM 757 O O . GLY A 1 96 ? 2.486 2.325 -3.659 1.00 95.75 96 GLY A O 1
ATOM 758 N N . CYS A 1 97 ? 2.419 0.238 -4.465 1.00 96.62 97 CYS A N 1
ATOM 759 C CA . CYS A 1 97 ? 1.170 -0.134 -3.803 1.00 96.62 97 CYS A CA 1
ATOM 760 C C . CYS A 1 97 ? 1.142 -1.633 -3.469 1.00 96.62 97 CYS A C 1
ATOM 762 O O . CYS A 1 97 ? 1.989 -2.407 -3.926 1.00 96.62 97 CYS A O 1
ATOM 764 N N . VAL A 1 98 ? 0.187 -2.034 -2.629 1.00 94.94 98 VAL A N 1
ATOM 765 C CA . VAL A 1 98 ? 0.032 -3.409 -2.140 1.00 94.94 98 VAL A CA 1
ATOM 766 C C . VAL A 1 98 ? -1.355 -3.932 -2.486 1.00 94.94 98 VAL A C 1
ATOM 768 O O . VAL A 1 98 ? -2.353 -3.326 -2.108 1.00 94.94 98 VAL A O 1
ATOM 771 N N . LEU A 1 99 ? -1.438 -5.076 -3.163 1.00 91.56 99 LEU A N 1
ATOM 772 C CA . LEU A 1 99 ? -2.704 -5.769 -3.395 1.00 91.56 99 LEU A CA 1
ATOM 773 C C . LEU A 1 99 ? -3.242 -6.332 -2.072 1.00 91.56 99 LEU A C 1
ATOM 775 O O . LEU A 1 99 ? -2.624 -7.213 -1.471 1.00 91.56 99 LEU A O 1
ATOM 779 N N . ILE A 1 100 ? -4.400 -5.837 -1.638 1.00 88.38 100 ILE A N 1
ATOM 780 C CA . ILE A 1 100 ? -5.054 -6.243 -0.382 1.00 88.38 100 ILE A CA 1
ATOM 781 C C . ILE A 1 100 ? -6.283 -7.126 -0.624 1.00 88.38 100 ILE A C 1
ATOM 783 O O . ILE A 1 100 ? -6.651 -7.917 0.241 1.00 88.38 100 ILE A O 1
ATOM 787 N N . ALA A 1 101 ? -6.877 -7.050 -1.820 1.00 86.06 101 ALA A N 1
ATOM 788 C CA . ALA A 1 101 ? -7.900 -7.976 -2.298 1.00 86.06 101 ALA A CA 1
ATOM 789 C C . ALA A 1 101 ? -7.996 -7.959 -3.829 1.00 86.06 101 ALA A C 1
ATOM 791 O O . ALA A 1 101 ? -7.365 -7.140 -4.488 1.00 86.06 101 ALA A O 1
ATOM 792 N N . LYS A 1 102 ? -8.839 -8.826 -4.408 1.00 85.25 102 LYS A N 1
ATOM 793 C CA . LYS A 1 102 ? -8.957 -9.023 -5.870 1.00 85.25 102 LYS A CA 1
ATOM 794 C C . LYS A 1 102 ? -9.150 -7.737 -6.686 1.00 85.25 102 LYS A C 1
ATOM 796 O O . LYS A 1 102 ? -8.758 -7.707 -7.845 1.00 85.25 102 LYS A O 1
ATOM 801 N N . LYS A 1 103 ? -9.786 -6.714 -6.109 1.00 87.31 103 LYS A N 1
ATOM 802 C CA . LYS A 1 103 ? -10.084 -5.428 -6.764 1.00 87.31 103 LYS A CA 1
ATOM 803 C C . LYS A 1 103 ? -9.605 -4.215 -5.956 1.00 87.31 103 LYS A C 1
ATOM 805 O O . LYS A 1 103 ? -10.025 -3.103 -6.242 1.00 87.31 103 LYS A O 1
ATOM 810 N N . TRP A 1 104 ? -8.767 -4.425 -4.940 1.00 88.31 104 TRP A N 1
ATOM 811 C CA . TRP A 1 104 ? -8.368 -3.373 -4.005 1.00 88.31 104 TRP A CA 1
ATOM 812 C C . TRP A 1 104 ? -6.857 -3.348 -3.813 1.00 88.31 104 TRP A C 1
ATOM 814 O O . TRP A 1 104 ? -6.237 -4.374 -3.516 1.00 88.31 104 TRP A O 1
ATOM 824 N N . VAL A 1 105 ? -6.288 -2.149 -3.927 1.00 92.56 105 VAL A N 1
ATOM 825 C CA . VAL A 1 105 ? -4.885 -1.855 -3.631 1.00 92.56 105 VAL A CA 1
ATOM 826 C C . VAL A 1 105 ? -4.794 -0.817 -2.517 1.00 92.56 105 VAL A C 1
ATOM 828 O O . VAL A 1 105 ? -5.612 0.095 -2.442 1.00 92.56 105 VAL A O 1
ATOM 831 N N . LEU A 1 106 ? -3.789 -0.961 -1.658 1.00 92.06 106 LEU A N 1
ATOM 832 C CA . LEU A 1 106 ? -3.423 0.006 -0.632 1.00 92.06 106 LEU A CA 1
ATOM 833 C C . LEU A 1 106 ? -2.193 0.796 -1.091 1.00 92.06 106 LEU A C 1
ATOM 835 O O . LEU A 1 106 ? -1.213 0.212 -1.557 1.00 92.06 106 LEU A O 1
ATOM 839 N N . THR A 1 107 ? -2.242 2.116 -0.938 1.00 94.38 107 THR A N 1
ATOM 840 C CA . THR A 1 107 ? -1.139 3.051 -1.198 1.00 94.38 107 THR A CA 1
ATOM 841 C C . THR A 1 107 ? -1.158 4.163 -0.145 1.00 94.38 107 THR A C 1
ATOM 843 O O . THR A 1 107 ? -2.021 4.173 0.733 1.00 94.38 107 THR A O 1
ATOM 846 N N . VAL A 1 108 ? -0.209 5.091 -0.213 1.00 88.94 108 VAL A N 1
ATOM 847 C CA . VAL A 1 108 ? -0.170 6.286 0.639 1.00 88.94 108 VAL A CA 1
ATOM 848 C C . VAL A 1 108 ? -0.893 7.453 -0.036 1.00 88.94 108 VAL A C 1
ATOM 850 O O . VAL A 1 108 ? -0.831 7.598 -1.255 1.00 88.94 108 VAL A O 1
ATOM 853 N N . ALA A 1 109 ? -1.593 8.274 0.754 1.00 86.75 109 ALA A N 1
ATOM 854 C CA . ALA A 1 109 ? -2.477 9.329 0.245 1.00 86.75 109 ALA A CA 1
ATOM 855 C C . ALA A 1 109 ? -1.758 10.330 -0.676 1.00 86.75 109 ALA A C 1
ATOM 857 O O . ALA A 1 109 ? -2.244 10.594 -1.772 1.00 86.75 109 ALA A O 1
ATOM 858 N N . HIS A 1 110 ? -0.556 10.774 -0.297 1.00 85.12 110 HIS A N 1
ATOM 859 C CA . HIS A 1 110 ? 0.225 11.746 -1.069 1.00 85.12 110 HIS A CA 1
ATOM 860 C C . HIS A 1 110 ? 0.631 11.267 -2.471 1.00 85.12 110 HIS A C 1
ATOM 862 O O . HIS A 1 110 ? 0.984 12.079 -3.312 1.00 85.12 110 HIS A O 1
ATOM 868 N N . CYS A 1 111 ? 0.560 9.964 -2.769 1.00 89.62 111 CYS A N 1
ATOM 869 C CA . CYS A 1 111 ? 0.768 9.465 -4.133 1.00 89.62 111 CYS A CA 1
ATOM 870 C C . CYS A 1 111 ? -0.366 9.838 -5.098 1.00 89.62 111 CYS A C 1
ATOM 872 O O . CYS A 1 111 ? -0.238 9.618 -6.299 1.00 89.62 111 CYS A O 1
ATOM 874 N N . LEU A 1 112 ? -1.496 10.310 -4.569 1.00 85.12 112 LEU A N 1
ATOM 875 C CA . LEU A 1 112 ? -2.683 10.725 -5.315 1.00 85.12 112 LEU A CA 1
ATOM 876 C C . LEU A 1 112 ? -2.954 12.230 -5.168 1.00 85.12 112 LEU A C 1
ATOM 878 O O . LEU A 1 112 ? -3.933 12.728 -5.719 1.00 85.12 112 LEU A O 1
ATOM 882 N N . GLU A 1 113 ? -2.110 12.938 -4.418 1.00 79.50 113 GLU A N 1
ATOM 883 C CA . GLU A 1 113 ? -2.116 14.394 -4.337 1.00 79.50 113 GLU A CA 1
ATOM 884 C C . GLU A 1 113 ? -1.360 14.916 -5.566 1.00 79.50 113 GLU A C 1
ATOM 886 O O . GLU A 1 113 ? -0.166 14.662 -5.726 1.00 79.50 113 GLU A O 1
ATOM 891 N N . GLY A 1 114 ? -2.090 15.557 -6.478 1.00 56.09 114 GLY A N 1
ATOM 892 C CA . GLY A 1 114 ? -1.548 16.279 -7.630 1.00 56.09 114 GLY A CA 1
ATOM 893 C C . GLY A 1 114 ? -1.637 17.778 -7.417 1.00 56.09 114 GLY A C 1
ATOM 894 O O . GLY A 1 114 ? -2.602 18.208 -6.742 1.00 56.09 114 GLY A O 1
#

Secondary structure (DSSP, 8-state):
----EEEEEPPTTS-PPEEE-TTGGGS--SSGGGGEEEPPP-TT-EEEEE---TTTSS--S-----SS-SS--PPPTTSSTTEEEEEETTTEEEEEEEEEETTEEE--GGGG--

Foldseek 3Di:
DAKDKDWDQADPPPDQDWDADPCNVVDDDPDVVVRTDRDDQDPVSTDIDIDDDPPHDDDFPDPPDDVDQDVHDDDDPRRQVQWDFDADPPGGGQFIWGDRHPPDIDDDPVSVVD

pLDDT: mean 80.36, std 11.52, range [47.59, 96.62]

Sequence (114 aa):
EPSATELIPEQEQDQQWLTLHSSWETLNATTLHELLVKGQSCRSRSKVSLLCTKQDCGRRPAARMNKRILGGRTSRPGRWPWQCSLQSEPSGHICGCVLIAKKWVLTVAHCLEG

Radius of gyration: 17.8 Å; chains: 1; bounding box: 42×38×43 Å